Protein AF-A0A4R4NCH4-F1 (afdb_monomer_lite)

Radius of gyration: 15.09 Å; chains: 1; bounding box: 32×32×52 Å

Structure (mmCIF, N/CA/C/O backbone):
data_AF-A0A4R4NCH4-F1
#
_entry.id   AF-A0A4R4NCH4-F1
#
loop_
_atom_site.group_PDB
_atom_site.id
_atom_site.type_symbol
_atom_site.label_atom_id
_atom_site.label_alt_id
_atom_site.label_comp_id
_atom_site.label_asym_id
_atom_site.label_entity_id
_atom_site.label_seq_id
_atom_site.pdbx_PDB_ins_code
_atom_site.Cartn_x
_atom_site.Cartn_y
_atom_site.Cartn_z
_atom_site.occupancy
_atom_site.B_iso_or_equiv
_atom_site.auth_seq_id
_atom_site.auth_comp_id
_atom_site.auth_asym_id
_atom_site.auth_atom_id
_atom_site.pdbx_PDB_model_num
ATOM 1 N N . MET A 1 1 ? 4.649 20.218 31.107 1.00 39.75 1 MET A N 1
ATOM 2 C CA . MET A 1 1 ? 5.186 18.948 30.577 1.00 39.75 1 MET A CA 1
ATOM 3 C C . MET A 1 1 ? 4.666 18.779 29.162 1.00 39.75 1 MET A C 1
ATOM 5 O O . MET A 1 1 ? 3.489 18.500 28.989 1.00 39.75 1 MET A O 1
ATOM 9 N N . THR A 1 2 ? 5.494 19.034 28.154 1.00 45.25 2 THR A N 1
ATOM 10 C CA . THR A 1 2 ? 5.164 18.732 26.757 1.00 45.25 2 THR A CA 1
ATOM 11 C C . THR A 1 2 ? 5.326 17.230 26.580 1.00 45.25 2 THR A C 1
ATOM 13 O O . THR A 1 2 ? 6.443 16.721 26.567 1.00 45.25 2 THR A O 1
ATOM 16 N N . VAL A 1 3 ? 4.213 16.500 26.531 1.00 52.81 3 VAL A N 1
ATOM 17 C CA . VAL A 1 3 ? 4.229 15.100 26.098 1.00 52.81 3 VAL A CA 1
ATOM 18 C C . VAL A 1 3 ? 4.780 15.111 24.674 1.00 52.81 3 VAL A C 1
ATOM 20 O O . VAL A 1 3 ? 4.214 15.771 23.804 1.00 52.81 3 VAL A O 1
ATOM 23 N N . GLY A 1 4 ? 5.934 14.476 24.454 1.00 53.91 4 GLY A N 1
ATOM 24 C CA . GLY A 1 4 ? 6.494 14.344 23.111 1.00 53.91 4 GLY A CA 1
ATOM 25 C C . GLY A 1 4 ? 5.463 13.683 22.201 1.00 53.91 4 GLY A C 1
ATOM 26 O O . GLY A 1 4 ? 4.782 12.750 22.627 1.00 53.91 4 GLY A O 1
ATOM 27 N N . LEU A 1 5 ? 5.318 14.186 20.973 1.00 58.38 5 LEU A N 1
ATOM 28 C CA . LEU A 1 5 ? 4.383 13.602 20.015 1.00 58.38 5 LEU A CA 1
ATOM 29 C C . LEU A 1 5 ? 4.692 12.100 19.856 1.00 58.38 5 LEU A C 1
ATOM 31 O O . LEU A 1 5 ? 5.871 11.732 19.763 1.00 58.38 5 LEU A O 1
ATOM 35 N N . PRO A 1 6 ? 3.673 11.223 19.866 1.00 57.50 6 PRO A N 1
ATOM 36 C CA . PRO A 1 6 ? 3.882 9.792 19.699 1.00 57.50 6 PRO A CA 1
ATOM 37 C C . PRO A 1 6 ? 4.641 9.520 18.393 1.00 57.50 6 PRO A C 1
ATOM 39 O O . PRO A 1 6 ? 4.287 10.032 17.336 1.00 57.50 6 PRO A O 1
ATOM 42 N N . ARG A 1 7 ? 5.709 8.715 18.477 1.00 74.31 7 ARG A N 1
ATOM 43 C CA . ARG A 1 7 ? 6.594 8.396 17.336 1.00 74.31 7 ARG A CA 1
ATOM 44 C C . ARG A 1 7 ? 6.021 7.320 16.401 1.00 74.31 7 ARG A C 1
ATOM 46 O O . ARG A 1 7 ? 6.632 7.035 15.378 1.00 74.31 7 ARG A O 1
ATOM 53 N N . ARG A 1 8 ? 4.891 6.709 16.778 1.00 85.38 8 ARG A N 1
ATOM 54 C CA . ARG A 1 8 ? 4.234 5.585 16.099 1.00 85.38 8 ARG A CA 1
ATOM 55 C C . ARG A 1 8 ? 2.716 5.770 16.139 1.00 85.38 8 ARG A C 1
ATOM 57 O O . ARG A 1 8 ? 2.188 6.298 17.119 1.00 85.38 8 ARG A O 1
ATOM 64 N N . LEU A 1 9 ? 2.026 5.292 15.109 1.00 89.00 9 LEU A N 1
ATOM 65 C CA . LEU A 1 9 ? 0.571 5.167 15.092 1.00 89.00 9 LEU A CA 1
ATOM 66 C C . LEU A 1 9 ? 0.089 4.270 16.242 1.00 89.00 9 LEU A C 1
ATOM 68 O O . LEU A 1 9 ? 0.648 3.199 16.484 1.00 89.00 9 LEU A O 1
ATOM 72 N N . ALA A 1 10 ? -0.959 4.712 16.941 1.00 88.75 10 ALA A N 1
ATOM 73 C CA . ALA A 1 10 ? -1.524 3.990 18.082 1.00 88.75 10 ALA A CA 1
ATOM 74 C C . ALA A 1 10 ? -2.256 2.705 17.664 1.00 88.75 10 ALA A C 1
ATOM 76 O O . ALA A 1 10 ? -2.228 1.715 18.392 1.00 88.75 10 ALA A O 1
ATOM 77 N N . LEU A 1 11 ? -2.887 2.717 16.487 1.00 93.69 11 LEU A N 1
ATOM 78 C CA . LEU A 1 11 ? -3.585 1.575 15.916 1.00 93.69 11 LEU A CA 1
ATOM 79 C C . LEU A 1 11 ? -3.004 1.251 14.541 1.00 93.69 11 LEU A C 1
ATOM 81 O O . LEU A 1 11 ? -3.112 2.037 13.597 1.00 93.69 11 LEU A O 1
ATOM 85 N N . VAL A 1 12 ? -2.403 0.066 14.444 1.00 95.69 12 VAL A N 1
ATOM 86 C CA . VAL A 1 12 ? -1.798 -0.455 13.219 1.00 95.69 12 VAL A CA 1
ATOM 87 C C . VAL A 1 12 ? -2.483 -1.766 12.856 1.00 95.69 12 VAL A C 1
ATOM 89 O O . VAL A 1 12 ? -2.411 -2.735 13.607 1.00 95.69 12 VAL A O 1
ATOM 92 N N . ALA A 1 13 ? -3.170 -1.790 11.718 1.00 94.81 13 ALA A N 1
ATOM 93 C CA . ALA A 1 13 ? -3.690 -3.009 11.123 1.00 94.81 13 ALA A CA 1
ATOM 94 C C . ALA A 1 13 ? -2.523 -3.918 10.727 1.00 94.81 13 ALA A C 1
ATOM 96 O O . ALA A 1 13 ? -1.565 -3.469 10.098 1.00 94.81 13 ALA A O 1
ATOM 97 N N . GLU A 1 14 ? -2.606 -5.198 11.067 1.00 95.31 14 GLU A N 1
ATOM 98 C CA . GLU A 1 14 ? -1.587 -6.158 10.656 1.00 95.31 14 GLU A CA 1
ATOM 99 C C . GLU A 1 14 ? -1.640 -6.375 9.130 1.00 95.31 14 GLU A C 1
ATOM 101 O O . GLU A 1 14 ? -2.737 -6.607 8.597 1.00 95.31 14 GLU A O 1
ATOM 106 N N . PRO A 1 15 ? -0.501 -6.263 8.415 1.00 96.56 15 PRO A N 1
ATOM 107 C CA . PRO A 1 15 ? -0.431 -6.606 6.999 1.00 96.56 15 PRO A CA 1
ATOM 108 C C . PRO A 1 15 ? -0.761 -8.077 6.759 1.00 96.56 15 PRO A C 1
ATOM 110 O O . PRO A 1 15 ? -0.354 -8.945 7.534 1.00 96.56 15 PRO A O 1
ATOM 113 N N . ARG A 1 16 ? -1.459 -8.377 5.663 1.00 95.31 16 ARG A N 1
ATOM 114 C CA . ARG A 1 16 ? -1.707 -9.762 5.245 1.00 95.31 16 ARG A CA 1
ATOM 115 C C . ARG A 1 16 ? -0.659 -10.246 4.249 1.00 95.31 16 ARG A C 1
ATOM 117 O O . ARG A 1 16 ? -0.082 -9.473 3.490 1.00 95.31 16 ARG A O 1
ATOM 124 N N . ALA A 1 17 ? -0.424 -11.557 4.240 1.00 93.00 17 ALA A N 1
ATOM 125 C CA . ALA A 1 17 ? 0.457 -12.178 3.259 1.00 93.00 17 ALA A CA 1
ATOM 126 C C . ALA A 1 17 ? -0.068 -11.927 1.835 1.00 93.00 17 ALA A C 1
ATOM 128 O O . ALA A 1 17 ? -1.234 -12.200 1.553 1.00 93.00 17 ALA A O 1
ATOM 129 N N . GLY A 1 18 ? 0.796 -11.405 0.961 1.00 93.62 18 GLY A N 1
ATOM 130 C CA . GLY A 1 18 ? 0.445 -11.060 -0.418 1.00 93.62 18 GLY A CA 1
ATOM 131 C C . GLY A 1 18 ? -0.471 -9.841 -0.563 1.00 93.62 18 GLY A C 1
ATOM 132 O O . GLY A 1 18 ? -1.021 -9.643 -1.637 1.00 93.62 18 GLY A O 1
ATOM 133 N N . GLU A 1 19 ? -0.680 -9.045 0.489 1.00 95.12 19 GLU A N 1
ATOM 134 C CA . GLU A 1 19 ? -1.460 -7.806 0.408 1.00 95.12 19 GLU A CA 1
ATOM 135 C C . GLU A 1 19 ? -0.668 -6.700 -0.302 1.00 95.12 19 GLU A C 1
ATOM 137 O O . GLU A 1 19 ? 0.527 -6.523 -0.068 1.00 95.12 19 GLU A O 1
ATOM 142 N N . SER A 1 20 ? -1.346 -5.926 -1.147 1.00 93.12 20 SER A N 1
ATOM 143 C CA . SER A 1 20 ? -0.766 -4.728 -1.757 1.00 93.12 20 SER A CA 1
ATOM 144 C C . SER A 1 20 ? -0.610 -3.599 -0.738 1.00 93.12 20 SER A C 1
ATOM 146 O O . SER A 1 20 ? -1.438 -3.411 0.157 1.00 93.12 20 SER A O 1
ATOM 148 N N . PHE A 1 21 ? 0.421 -2.768 -0.897 1.00 93.38 21 PHE A N 1
ATOM 149 C CA . PHE A 1 21 ? 0.680 -1.684 0.049 1.00 93.38 21 PHE A CA 1
ATOM 150 C C . PHE A 1 21 ? -0.483 -0.682 0.102 1.00 93.38 21 PHE A C 1
ATOM 152 O O . PHE A 1 21 ? -0.879 -0.266 1.186 1.00 93.38 21 PHE A O 1
ATOM 159 N N . ALA A 1 22 ? -1.094 -0.353 -1.042 1.00 89.81 22 ALA A N 1
ATOM 160 C CA . ALA A 1 22 ? -2.272 0.516 -1.095 1.00 89.81 22 ALA A CA 1
ATOM 161 C C . ALA A 1 22 ? -3.465 -0.049 -0.308 1.00 89.81 22 ALA A C 1
ATOM 163 O O . ALA A 1 22 ? -4.050 0.673 0.497 1.00 89.81 22 ALA A O 1
ATOM 164 N N . SER A 1 23 ? -3.757 -1.349 -0.446 1.00 91.94 23 SER A N 1
ATOM 165 C CA . SER A 1 23 ? -4.784 -2.023 0.362 1.00 91.94 23 SER A CA 1
ATOM 166 C C . SER A 1 23 ? -4.530 -1.884 1.855 1.00 91.94 23 SER A C 1
ATOM 168 O O . SER A 1 23 ? -5.440 -1.584 2.630 1.00 91.94 23 SER A O 1
ATOM 170 N N . TRP A 1 24 ? -3.282 -2.092 2.269 1.00 94.75 24 TRP A N 1
ATOM 171 C CA . TRP A 1 24 ? -2.927 -2.003 3.674 1.00 94.75 24 TRP A CA 1
ATOM 172 C C . TRP A 1 24 ? -3.136 -0.583 4.225 1.00 94.75 24 TRP A C 1
ATOM 174 O O . TRP A 1 24 ? -3.700 -0.425 5.310 1.00 94.75 24 TRP A O 1
ATOM 184 N N . VAL A 1 25 ? -2.775 0.456 3.461 1.00 92.50 25 VAL A N 1
ATOM 185 C CA . VAL A 1 25 ? -3.020 1.863 3.830 1.00 92.50 25 VAL A CA 1
ATOM 186 C C . VAL A 1 25 ? -4.526 2.180 3.884 1.00 92.50 25 VAL A C 1
ATOM 188 O O . VAL A 1 25 ? -4.975 2.841 4.824 1.00 92.50 25 VAL A O 1
ATOM 191 N N . ASP A 1 26 ? -5.330 1.662 2.953 1.00 90.75 26 ASP A N 1
ATOM 192 C CA . ASP A 1 26 ? -6.792 1.813 2.982 1.00 90.75 26 ASP A CA 1
ATOM 193 C C . ASP A 1 26 ? -7.405 1.153 4.228 1.00 90.75 26 ASP A C 1
ATOM 195 O O . ASP A 1 26 ? -8.204 1.764 4.948 1.00 90.75 26 ASP A O 1
ATOM 199 N N . ARG A 1 27 ? -6.985 -0.075 4.559 1.00 93.88 27 ARG A N 1
ATOM 200 C CA . ARG A 1 27 ? -7.434 -0.777 5.774 1.00 93.88 27 ARG A CA 1
ATOM 201 C C . ARG A 1 27 ? -7.000 -0.063 7.048 1.00 93.88 27 ARG A C 1
ATOM 203 O O . ARG A 1 27 ? -7.765 -0.031 8.013 1.00 93.88 27 ARG A O 1
ATOM 210 N N . MET A 1 28 ? -5.808 0.530 7.061 1.00 94.69 28 MET A N 1
ATOM 211 C CA . MET A 1 28 ? -5.345 1.386 8.154 1.00 94.69 28 MET A CA 1
ATOM 212 C C . MET A 1 28 ? -6.279 2.582 8.358 1.00 94.69 28 MET A C 1
ATOM 214 O O . MET A 1 28 ? -6.650 2.864 9.499 1.00 94.69 28 MET A O 1
ATOM 218 N N . ALA A 1 29 ? -6.698 3.247 7.278 1.00 92.75 29 ALA A N 1
ATOM 219 C CA . ALA A 1 29 ? -7.600 4.398 7.335 1.00 92.75 29 ALA A CA 1
ATOM 220 C C . ALA A 1 29 ? -8.981 4.006 7.877 1.00 92.75 29 ALA A C 1
ATOM 222 O O . ALA A 1 29 ? -9.480 4.626 8.818 1.00 92.75 29 ALA A O 1
ATOM 223 N N . VAL A 1 30 ? -9.543 2.900 7.376 1.00 93.62 30 VAL A N 1
ATOM 224 C CA . VAL A 1 30 ? -10.809 2.337 7.875 1.00 93.62 30 VAL A CA 1
ATOM 225 C C . VAL A 1 30 ? -10.712 1.982 9.361 1.00 93.62 30 VAL A C 1
ATOM 227 O O . VAL A 1 30 ? -11.599 2.338 10.134 1.00 93.62 30 VAL A O 1
ATOM 230 N N . ARG A 1 31 ? -9.633 1.314 9.791 1.00 94.44 31 ARG A N 1
ATOM 231 C CA . ARG A 1 31 ? -9.441 0.923 11.199 1.00 94.44 31 ARG A CA 1
ATOM 232 C C . ARG A 1 31 ? -9.268 2.117 12.133 1.00 94.44 31 ARG A C 1
ATOM 234 O O . ARG A 1 31 ? -9.765 2.065 13.251 1.00 94.44 31 ARG A O 1
ATOM 241 N N . ASN A 1 32 ? -8.599 3.175 11.681 1.00 94.19 32 ASN A N 1
ATOM 242 C CA . ASN A 1 32 ? -8.418 4.409 12.449 1.00 94.19 32 ASN A CA 1
ATOM 243 C C . ASN A 1 32 ? -9.616 5.374 12.342 1.00 94.19 32 ASN A C 1
ATOM 245 O O . ASN A 1 32 ? -9.613 6.410 13.002 1.00 94.19 32 ASN A O 1
ATOM 249 N N . GLY A 1 33 ? -10.636 5.057 11.532 1.00 94.94 33 GLY A N 1
ATOM 250 C CA . GLY A 1 33 ? -11.819 5.902 11.356 1.00 94.94 33 GLY A CA 1
ATOM 251 C C . GLY A 1 33 ? -11.501 7.273 10.758 1.00 94.94 33 GLY A C 1
ATOM 252 O O . GLY A 1 33 ? -12.174 8.251 11.080 1.00 94.94 33 GLY A O 1
ATOM 253 N N . CYS A 1 34 ? -10.464 7.365 9.923 1.00 92.62 34 CYS A N 1
ATOM 254 C CA . CYS A 1 34 ? -9.990 8.626 9.370 1.00 92.62 34 CYS A CA 1
ATOM 255 C C . CYS A 1 34 ? -9.878 8.580 7.836 1.00 92.62 34 CYS A C 1
ATOM 257 O O . CYS A 1 34 ? -9.754 7.512 7.238 1.00 92.62 34 CYS A O 1
ATOM 259 N N . PRO A 1 35 ? -9.926 9.744 7.169 1.00 89.50 35 PRO A N 1
ATOM 260 C CA . PRO A 1 35 ? -9.570 9.858 5.763 1.00 89.50 35 PRO A CA 1
ATOM 261 C C . PRO A 1 35 ? -8.185 9.287 5.422 1.00 89.50 35 PRO A C 1
ATOM 263 O O . PRO A 1 35 ? -7.218 9.486 6.157 1.00 89.50 35 PRO A O 1
ATOM 266 N N . LEU A 1 36 ? -8.069 8.682 4.235 1.00 87.06 36 LEU A N 1
ATOM 267 C CA . LEU A 1 36 ? -6.839 8.066 3.718 1.00 87.06 36 LEU A CA 1
ATOM 268 C C . LEU A 1 36 ? -5.608 8.986 3.775 1.00 87.06 36 LEU A C 1
ATOM 270 O O . LEU A 1 36 ? -4.514 8.547 4.129 1.00 87.06 36 LEU A O 1
ATOM 274 N N . TRP A 1 37 ? -5.782 10.273 3.461 1.00 84.25 37 TRP A N 1
ATOM 275 C CA . TRP A 1 37 ? -4.683 11.240 3.436 1.00 84.25 37 TRP A CA 1
ATOM 276 C C . TRP A 1 37 ? -4.011 11.426 4.805 1.00 84.25 37 TRP A C 1
ATOM 278 O O . TRP A 1 37 ? -2.820 11.714 4.839 1.00 84.25 37 TRP A O 1
ATOM 288 N N . MET A 1 38 ? -4.724 11.214 5.919 1.00 88.12 38 MET A N 1
ATOM 289 C CA . MET A 1 38 ? -4.140 11.300 7.264 1.00 88.12 38 MET A CA 1
ATOM 290 C C . MET A 1 38 ? -3.206 10.128 7.554 1.00 88.12 38 MET A C 1
ATOM 292 O O . MET A 1 38 ? -2.132 10.325 8.118 1.00 88.12 38 MET A O 1
ATOM 296 N N . ILE A 1 39 ? -3.588 8.909 7.154 1.00 90.81 39 ILE A N 1
ATOM 297 C CA . ILE A 1 39 ? -2.695 7.750 7.271 1.00 90.81 39 ILE A CA 1
ATOM 298 C C . ILE A 1 39 ? -1.488 7.947 6.373 1.00 90.81 39 ILE A C 1
ATOM 300 O O . ILE A 1 39 ? -0.360 7.768 6.815 1.00 90.81 39 ILE A O 1
ATOM 304 N N . ALA A 1 40 ? -1.709 8.350 5.127 1.00 87.38 40 ALA A N 1
ATOM 305 C CA . ALA A 1 40 ? -0.618 8.545 4.195 1.00 87.38 40 ALA A CA 1
ATOM 306 C C . ALA A 1 40 ? 0.363 9.637 4.673 1.00 87.38 40 ALA A C 1
ATOM 308 O O . ALA A 1 40 ? 1.570 9.412 4.634 1.00 87.38 40 ALA A O 1
ATOM 309 N N . GLU A 1 41 ? -0.128 10.751 5.231 1.00 85.81 41 GLU A N 1
ATOM 310 C CA . GLU A 1 41 ? 0.715 11.760 5.891 1.00 85.81 41 GLU A CA 1
ATOM 311 C C . GLU A 1 41 ? 1.487 11.173 7.082 1.00 85.81 41 GLU A C 1
ATOM 313 O O . GLU A 1 41 ? 2.695 11.381 7.190 1.00 85.81 41 GLU A O 1
ATOM 318 N N . ALA A 1 42 ? 0.831 10.390 7.944 1.00 87.88 42 ALA A N 1
ATOM 319 C CA . ALA A 1 42 ? 1.481 9.754 9.091 1.00 87.88 42 ALA A CA 1
ATOM 320 C C . ALA A 1 42 ? 2.563 8.733 8.690 1.00 87.88 42 ALA A C 1
ATOM 322 O O . ALA A 1 42 ? 3.511 8.507 9.440 1.00 87.88 42 ALA A O 1
ATOM 323 N N . LEU A 1 43 ? 2.442 8.136 7.502 1.00 88.31 43 LEU A N 1
ATOM 324 C CA . LEU A 1 43 ? 3.445 7.253 6.904 1.00 88.31 43 LEU A CA 1
ATOM 325 C C . LEU A 1 43 ? 4.547 8.017 6.145 1.00 88.31 43 LEU A C 1
ATOM 327 O O . LEU A 1 43 ? 5.444 7.389 5.581 1.00 88.31 43 LEU A O 1
ATOM 331 N N . GLY A 1 44 ? 4.498 9.353 6.112 1.00 83.81 44 GLY A N 1
ATOM 332 C CA . GLY A 1 44 ? 5.454 10.186 5.378 1.00 83.81 44 GLY A CA 1
ATOM 333 C C . GLY A 1 44 ? 5.301 10.093 3.858 1.00 83.81 44 GLY A C 1
ATOM 334 O O . GLY A 1 44 ? 6.267 10.299 3.121 1.00 83.81 44 GLY A O 1
ATOM 335 N N . LEU A 1 45 ? 4.108 9.740 3.375 1.00 81.62 45 LEU A N 1
ATOM 336 C CA . LEU A 1 45 ? 3.790 9.676 1.953 1.00 81.62 45 LEU A CA 1
ATOM 337 C C . LEU A 1 45 ? 3.363 11.069 1.487 1.00 81.62 45 LEU A C 1
ATOM 339 O O . LEU A 1 45 ? 2.484 11.698 2.079 1.00 81.62 45 LEU A O 1
ATOM 343 N N . ASP A 1 46 ? 3.986 11.561 0.419 1.00 69.75 46 ASP A N 1
ATOM 344 C CA . ASP A 1 46 ? 3.624 12.852 -0.155 1.00 69.75 46 ASP A CA 1
ATOM 345 C C . ASP A 1 46 ? 2.333 12.720 -0.972 1.00 69.75 46 ASP A C 1
ATOM 347 O O . ASP A 1 46 ? 2.338 12.291 -2.124 1.00 69.75 46 ASP A O 1
ATOM 351 N N . VAL A 1 47 ? 1.213 13.042 -0.328 1.00 63.56 47 VAL A N 1
ATOM 352 C CA . VAL A 1 47 ? -0.129 13.064 -0.937 1.00 63.56 47 VAL A CA 1
ATOM 353 C C . VAL A 1 47 ? -0.559 14.495 -1.273 1.00 63.56 47 VAL A C 1
ATOM 355 O O . VAL A 1 47 ? -1.581 14.703 -1.917 1.00 63.56 47 VAL A O 1
ATOM 358 N N . ARG A 1 48 ? 0.202 15.506 -0.828 1.00 52.16 48 ARG A N 1
ATOM 359 C CA . ARG A 1 48 ? -0.183 16.924 -0.920 1.00 52.16 48 ARG A CA 1
ATOM 360 C C . ARG A 1 48 ? 0.147 17.544 -2.274 1.00 52.16 48 ARG A C 1
ATOM 362 O O . ARG A 1 48 ? -0.491 18.522 -2.653 1.00 52.16 48 ARG A O 1
ATOM 369 N N . THR A 1 49 ? 1.103 16.983 -3.009 1.00 47.31 49 THR A N 1
ATOM 370 C CA . THR A 1 49 ? 1.486 17.457 -4.350 1.00 47.31 49 THR A CA 1
ATOM 371 C C . THR A 1 49 ? 0.526 17.017 -5.460 1.00 47.31 49 THR A C 1
ATOM 373 O O . THR A 1 49 ? 0.533 17.606 -6.539 1.00 47.31 49 THR A O 1
ATOM 376 N N . SER A 1 50 ? -0.367 16.056 -5.198 1.00 48.12 50 SER A N 1
ATOM 377 C CA . SER A 1 50 ? -1.481 15.719 -6.085 1.00 48.12 50 SER A CA 1
ATOM 378 C C . SER A 1 50 ? -2.804 16.082 -5.416 1.00 48.12 50 SER A C 1
ATOM 380 O O . SER A 1 50 ? -3.178 15.478 -4.417 1.00 48.12 50 SER A O 1
ATOM 382 N N . SER A 1 51 ? -3.572 16.999 -6.002 1.00 45.66 51 SER A N 1
ATOM 383 C CA . SER A 1 51 ? -4.960 17.284 -5.592 1.00 45.66 51 SER A CA 1
ATOM 384 C C . SER A 1 51 ? -5.894 16.064 -5.675 1.00 45.66 51 SER A C 1
ATOM 386 O O . SER A 1 51 ? -7.049 16.139 -5.259 1.00 45.66 51 SER A O 1
ATOM 388 N N . ASP A 1 52 ? -5.398 14.936 -6.186 1.00 52.22 52 ASP A N 1
ATOM 389 C CA . ASP A 1 52 ? -6.088 13.663 -6.231 1.00 52.22 52 ASP A CA 1
ATOM 390 C C . ASP A 1 52 ? -5.293 12.589 -5.479 1.00 52.22 52 ASP A C 1
ATOM 392 O O . ASP A 1 52 ? -4.304 12.057 -5.988 1.00 52.22 52 ASP A O 1
ATOM 396 N N . VAL A 1 53 ? -5.785 12.222 -4.291 1.00 49.34 53 VAL A N 1
ATOM 397 C CA . VAL A 1 53 ? -5.338 11.065 -3.496 1.00 49.34 53 VAL A CA 1
ATOM 398 C C . VAL A 1 53 ? -5.412 9.765 -4.320 1.00 49.34 53 VAL A C 1
ATOM 400 O O . VAL A 1 53 ? -4.832 8.764 -3.951 1.00 49.34 53 VAL A O 1
ATOM 403 N N . ARG A 1 54 ? -6.050 9.727 -5.493 1.00 51.91 54 ARG A N 1
ATOM 404 C CA . ARG A 1 54 ? -5.965 8.575 -6.410 1.00 51.91 54 ARG A CA 1
ATOM 405 C C . ARG A 1 54 ? -4.607 8.445 -7.117 1.00 51.91 54 ARG A C 1
ATOM 407 O O . ARG A 1 54 ? -4.384 7.446 -7.797 1.00 51.91 54 ARG A O 1
ATOM 414 N N . SER A 1 55 ? -3.689 9.402 -6.939 1.00 55.09 55 SER A N 1
ATOM 415 C CA . SER A 1 55 ? -2.366 9.435 -7.591 1.00 55.09 55 SER A CA 1
ATOM 416 C C . SER A 1 55 ? -1.248 8.702 -6.847 1.00 55.09 55 SER A C 1
ATOM 418 O O . SER A 1 55 ? -0.063 8.928 -7.094 1.00 55.09 55 SER A O 1
ATOM 420 N N . LEU A 1 56 ? -1.623 7.825 -5.922 1.00 58.59 56 LEU A N 1
ATOM 421 C CA . LEU A 1 56 ? -0.746 7.206 -4.941 1.00 58.59 56 LEU A CA 1
ATOM 422 C C . LEU A 1 56 ? 0.044 6.021 -5.501 1.00 58.59 56 LEU A C 1
ATOM 424 O O . LEU A 1 56 ? -0.025 4.905 -4.992 1.00 58.59 56 LEU A O 1
ATOM 428 N N . ALA A 1 57 ? 0.918 6.291 -6.464 1.00 71.12 57 ALA A N 1
ATOM 429 C CA . ALA A 1 57 ? 1.941 5.350 -6.917 1.00 71.12 57 ALA A CA 1
ATOM 430 C C . ALA A 1 57 ? 2.967 4.973 -5.816 1.00 71.12 57 ALA A C 1
ATOM 432 O O . ALA A 1 57 ? 4.037 4.438 -6.101 1.00 71.12 57 ALA A O 1
ATOM 433 N N . TYR A 1 58 ? 2.676 5.247 -4.537 1.00 80.50 58 TYR A N 1
ATOM 434 C CA . TYR A 1 58 ? 3.536 4.907 -3.412 1.00 80.50 58 TYR A CA 1
ATOM 435 C C . TYR A 1 58 ? 3.709 3.398 -3.222 1.00 80.50 58 TYR A C 1
ATOM 437 O O . TYR A 1 58 ? 4.641 3.020 -2.532 1.00 80.50 58 TYR A O 1
ATOM 445 N N . GLY A 1 59 ? 2.837 2.565 -3.808 1.00 86.94 59 GLY A N 1
ATOM 446 C CA . GLY A 1 59 ? 2.889 1.103 -3.709 1.00 86.94 59 GLY A CA 1
ATOM 447 C C . GLY A 1 59 ? 3.652 0.446 -4.859 1.00 86.94 59 GLY A C 1
ATOM 448 O O . GLY A 1 59 ? 3.606 -0.771 -5.000 1.00 86.94 59 GLY A O 1
ATOM 449 N N . VAL A 1 60 ? 4.311 1.240 -5.711 1.00 88.50 60 VAL A N 1
ATOM 450 C CA . VAL A 1 60 ? 5.024 0.734 -6.889 1.00 88.50 60 VAL A CA 1
ATOM 451 C C . VAL A 1 60 ? 6.462 0.358 -6.532 1.00 88.50 60 VAL A C 1
ATOM 453 O O . VAL A 1 60 ? 6.813 -0.811 -6.631 1.00 88.50 60 VAL A O 1
ATOM 456 N N . VAL A 1 61 ? 7.266 1.324 -6.069 1.00 89.38 61 VAL A N 1
ATOM 457 C CA . VAL A 1 61 ? 8.691 1.134 -5.727 1.00 89.38 61 VAL A CA 1
ATOM 458 C C . VAL A 1 61 ? 8.940 1.431 -4.251 1.00 89.38 61 VAL A C 1
ATOM 460 O O . VAL A 1 61 ? 8.500 2.463 -3.729 1.00 89.38 61 VAL A O 1
ATOM 463 N N . ALA A 1 62 ? 9.680 0.542 -3.593 1.00 89.75 62 ALA A N 1
ATOM 464 C CA . ALA A 1 62 ? 9.969 0.585 -2.169 1.00 89.75 62 ALA A CA 1
ATOM 465 C C . ALA A 1 62 ? 11.384 1.127 -1.907 1.00 89.75 62 ALA A C 1
ATOM 467 O O . ALA A 1 62 ? 12.357 0.375 -1.831 1.00 89.75 62 ALA A O 1
ATOM 468 N N . THR A 1 63 ? 11.527 2.443 -1.703 1.00 88.38 63 THR A N 1
ATOM 469 C CA . THR A 1 63 ? 12.846 2.980 -1.327 1.00 88.38 63 THR A CA 1
ATOM 470 C C . THR A 1 63 ? 13.228 2.545 0.096 1.00 88.38 63 THR A C 1
ATOM 472 O O . THR A 1 63 ? 12.372 2.550 0.991 1.00 88.38 63 THR A O 1
ATOM 475 N N . PRO A 1 64 ? 14.506 2.206 0.366 1.00 90.81 64 PRO A N 1
ATOM 476 C CA . PRO A 1 64 ? 14.944 1.797 1.701 1.00 90.81 64 PRO A CA 1
ATOM 477 C C . PRO A 1 64 ? 14.610 2.824 2.790 1.00 90.81 64 PRO A C 1
ATOM 479 O O . PRO A 1 64 ? 14.238 2.459 3.905 1.00 90.81 64 PRO A O 1
ATOM 482 N N . GLU A 1 65 ? 14.713 4.113 2.470 1.00 88.44 65 GLU A N 1
ATOM 483 C CA . GLU A 1 65 ? 14.396 5.225 3.368 1.00 88.44 65 GLU A CA 1
ATOM 484 C C . GLU A 1 65 ? 12.914 5.220 3.742 1.00 88.44 65 GLU A C 1
ATOM 486 O O . GLU A 1 65 ? 12.575 5.367 4.917 1.00 88.44 65 GLU A O 1
ATOM 491 N N . ARG A 1 66 ? 12.035 4.996 2.758 1.00 87.94 66 ARG A N 1
ATOM 492 C CA . ARG A 1 66 ? 10.587 4.948 2.966 1.00 87.94 66 ARG A CA 1
ATOM 493 C C . ARG A 1 66 ? 10.182 3.727 3.782 1.00 87.94 66 ARG A C 1
ATOM 495 O O . ARG A 1 66 ? 9.415 3.878 4.728 1.00 87.94 66 ARG A O 1
ATOM 502 N N . CYS A 1 67 ? 10.730 2.547 3.490 1.00 93.19 67 CYS A N 1
ATOM 503 C CA . CYS A 1 67 ? 10.458 1.349 4.286 1.00 93.19 67 CYS A CA 1
ATOM 504 C C . CYS A 1 67 ? 10.852 1.538 5.757 1.00 93.19 67 CYS A C 1
ATOM 506 O O . CYS A 1 67 ? 10.066 1.201 6.638 1.00 93.19 67 CYS A O 1
ATOM 508 N N . ARG A 1 68 ? 12.020 2.140 6.031 1.00 92.31 68 ARG A N 1
ATOM 509 C CA . ARG A 1 68 ? 12.459 2.445 7.405 1.00 92.31 68 ARG A CA 1
ATOM 510 C C . ARG A 1 68 ? 11.559 3.470 8.097 1.00 92.31 68 ARG A C 1
ATOM 512 O O . ARG A 1 68 ? 11.276 3.329 9.283 1.00 92.31 68 ARG A O 1
ATOM 519 N N . ALA A 1 69 ? 11.102 4.495 7.376 1.00 89.56 69 ALA A N 1
ATOM 520 C CA . ALA A 1 69 ? 10.172 5.484 7.921 1.00 89.56 69 ALA A CA 1
ATOM 521 C C . ALA A 1 69 ? 8.822 4.848 8.292 1.00 89.56 69 ALA A C 1
ATOM 523 O O . ALA A 1 69 ? 8.308 5.082 9.385 1.00 89.56 69 ALA A O 1
ATOM 524 N N . ILE A 1 70 ? 8.290 3.985 7.421 1.00 93.25 70 ILE A N 1
ATOM 525 C CA . ILE A 1 70 ? 7.056 3.235 7.678 1.00 93.25 70 ILE A CA 1
ATOM 526 C C . ILE A 1 70 ? 7.246 2.285 8.861 1.00 93.25 70 ILE A C 1
ATOM 528 O O . ILE A 1 70 ? 6.383 2.230 9.735 1.00 93.25 70 ILE A O 1
ATOM 532 N N . GLU A 1 71 ? 8.373 1.579 8.946 1.00 95.19 71 GLU A N 1
ATOM 533 C CA . GLU A 1 71 ? 8.684 0.716 10.087 1.00 95.19 71 GLU A CA 1
ATOM 534 C C . GLU A 1 71 ? 8.736 1.504 11.398 1.00 95.19 71 GLU A C 1
ATOM 536 O O . GLU A 1 71 ? 8.130 1.092 12.383 1.00 95.19 71 GLU A O 1
ATOM 541 N N . ALA A 1 72 ? 9.360 2.682 11.417 1.00 92.44 72 ALA A N 1
ATOM 542 C CA . ALA A 1 72 ? 9.359 3.537 12.601 1.00 92.44 72 ALA A CA 1
ATOM 543 C C . ALA A 1 72 ? 7.938 4.002 12.983 1.00 92.44 72 ALA A C 1
ATOM 545 O O . ALA A 1 72 ? 7.573 3.975 14.160 1.00 92.44 72 ALA A O 1
ATOM 546 N N . ALA A 1 73 ? 7.122 4.381 11.994 1.00 92.50 73 ALA A N 1
ATOM 547 C CA . ALA A 1 73 ? 5.767 4.890 12.199 1.00 92.50 73 ALA A CA 1
ATOM 548 C C . ALA A 1 73 ? 4.742 3.801 12.554 1.00 92.50 73 ALA A C 1
ATOM 550 O O . ALA A 1 73 ? 3.707 4.103 13.150 1.00 92.50 73 ALA A O 1
ATOM 551 N N . THR A 1 74 ? 5.001 2.538 12.208 1.00 94.94 74 THR A N 1
ATOM 552 C CA . THR A 1 74 ? 4.004 1.456 12.301 1.00 94.94 74 THR A CA 1
ATOM 553 C C . THR A 1 74 ? 4.478 0.224 13.049 1.00 94.94 74 THR A C 1
ATOM 555 O O . THR A 1 74 ? 3.644 -0.581 13.449 1.00 94.94 74 THR A O 1
ATOM 558 N N . GLY A 1 75 ? 5.779 0.062 13.284 1.00 95.06 75 GLY A N 1
ATOM 559 C CA . GLY A 1 75 ? 6.403 -1.149 13.824 1.00 95.06 75 GLY A CA 1
ATOM 560 C C . GLY A 1 75 ? 6.318 -2.376 12.910 1.00 95.06 75 GLY A C 1
ATOM 561 O O . GLY A 1 75 ? 6.679 -3.468 13.341 1.00 95.06 75 GLY A O 1
ATOM 562 N N . VAL A 1 76 ? 5.822 -2.229 11.678 1.00 96.81 76 VAL A N 1
ATOM 563 C CA . VAL A 1 76 ? 5.853 -3.288 10.665 1.00 96.81 76 VAL A CA 1
ATOM 564 C C . VAL A 1 76 ? 7.237 -3.307 10.033 1.00 96.81 76 VAL A C 1
ATOM 566 O O . VAL A 1 76 ? 7.696 -2.282 9.538 1.00 96.81 76 VAL A O 1
ATOM 569 N N . ARG A 1 77 ? 7.888 -4.474 10.025 1.00 96.94 77 ARG A N 1
ATOM 570 C CA . ARG A 1 77 ? 9.254 -4.623 9.502 1.00 96.94 77 ARG A CA 1
ATOM 571 C C . ARG A 1 77 ? 9.376 -4.128 8.060 1.00 96.94 77 ARG A C 1
ATOM 573 O O . ARG A 1 77 ? 8.517 -4.442 7.229 1.00 96.94 77 ARG A O 1
ATOM 580 N N . ALA A 1 78 ? 10.474 -3.440 7.746 1.00 95.81 78 ALA A N 1
ATOM 581 C CA . ALA A 1 78 ? 10.758 -2.926 6.407 1.00 95.81 78 ALA A CA 1
ATOM 582 C C . ALA A 1 78 ? 10.674 -4.001 5.307 1.00 95.81 78 ALA A C 1
ATOM 584 O O . ALA A 1 78 ? 10.246 -3.705 4.192 1.00 95.81 78 ALA A O 1
ATOM 585 N N . GLU A 1 79 ? 11.036 -5.253 5.599 1.00 96.00 79 GLU A N 1
ATOM 586 C CA . GLU A 1 79 ? 10.960 -6.365 4.642 1.00 96.00 79 GLU A CA 1
ATOM 587 C C . GLU A 1 79 ? 9.519 -6.711 4.269 1.00 96.00 79 GLU A C 1
ATOM 589 O O . GLU A 1 79 ? 9.246 -6.972 3.099 1.00 96.00 79 GLU A O 1
ATOM 594 N N . ILE A 1 80 ? 8.599 -6.674 5.240 1.00 97.38 80 ILE A N 1
ATOM 595 C CA . ILE A 1 80 ? 7.171 -6.893 4.979 1.00 97.38 80 ILE A CA 1
ATOM 596 C C . ILE A 1 80 ? 6.659 -5.755 4.104 1.00 97.38 80 ILE A C 1
ATOM 598 O O . ILE A 1 80 ? 6.048 -6.012 3.076 1.00 97.38 80 ILE A O 1
ATOM 602 N N . VAL A 1 81 ? 6.977 -4.506 4.466 1.00 96.38 81 VAL A N 1
ATOM 603 C CA . VAL A 1 81 ? 6.570 -3.320 3.698 1.00 96.38 81 VAL A CA 1
ATOM 604 C C . VAL A 1 81 ? 7.027 -3.419 2.244 1.00 96.38 81 VAL A C 1
ATOM 606 O O . VAL A 1 81 ? 6.229 -3.210 1.334 1.00 96.38 81 VAL A O 1
ATOM 609 N N . ARG A 1 82 ? 8.293 -3.782 2.020 1.00 95.50 82 ARG A N 1
ATOM 610 C CA . ARG A 1 82 ? 8.870 -3.976 0.684 1.00 95.50 82 ARG A CA 1
ATOM 611 C C . ARG A 1 82 ? 8.131 -5.055 -0.108 1.00 95.50 82 ARG A C 1
ATOM 613 O O . ARG A 1 82 ? 7.836 -4.847 -1.276 1.00 95.50 82 ARG A O 1
ATOM 620 N N . GLY A 1 83 ? 7.782 -6.166 0.543 1.00 96.69 83 GLY A N 1
ATOM 621 C CA . GLY A 1 83 ? 7.038 -7.271 -0.067 1.00 96.69 83 GLY A CA 1
ATOM 622 C C . GLY A 1 83 ? 5.613 -6.923 -0.508 1.00 96.69 83 GLY A C 1
ATOM 623 O O . GLY A 1 83 ? 5.010 -7.710 -1.225 1.00 96.69 83 GLY A O 1
ATOM 624 N N . MET A 1 84 ? 5.084 -5.766 -0.101 1.00 95.81 84 MET A N 1
ATOM 625 C CA . MET A 1 84 ? 3.769 -5.263 -0.516 1.00 95.81 84 MET A CA 1
ATOM 626 C C . MET A 1 84 ? 3.839 -4.294 -1.713 1.00 95.81 84 MET A C 1
ATOM 628 O O . MET A 1 84 ? 2.822 -3.698 -2.066 1.00 95.81 84 MET A O 1
ATOM 632 N N . HIS A 1 85 ? 5.021 -4.071 -2.302 1.00 93.50 85 HIS A N 1
ATOM 633 C CA . HIS A 1 85 ? 5.205 -3.171 -3.447 1.00 93.50 85 HIS A CA 1
ATOM 634 C C . HIS A 1 85 ? 5.356 -3.945 -4.755 1.00 93.50 85 HIS A C 1
ATOM 636 O O . HIS A 1 85 ? 5.986 -4.999 -4.780 1.00 93.50 85 HIS A O 1
ATOM 642 N N . LEU A 1 86 ? 4.836 -3.392 -5.855 1.00 91.81 86 LEU A N 1
ATOM 643 C CA . LEU A 1 86 ? 4.853 -4.045 -7.175 1.00 91.81 86 LEU A CA 1
ATOM 644 C C . LEU A 1 86 ? 6.264 -4.363 -7.687 1.00 91.81 86 LEU A C 1
ATOM 646 O O . LEU A 1 86 ? 6.422 -5.257 -8.512 1.00 91.81 86 LEU A O 1
ATOM 650 N N . GLU A 1 87 ? 7.284 -3.675 -7.173 1.00 92.81 87 GLU A N 1
ATOM 651 C CA . GLU A 1 87 ? 8.704 -3.939 -7.427 1.00 92.81 87 GLU A CA 1
ATOM 652 C C . GLU A 1 87 ? 9.118 -5.404 -7.225 1.00 92.81 87 GLU A C 1
ATOM 654 O O . GLU A 1 87 ? 10.049 -5.857 -7.882 1.00 92.81 87 GLU A O 1
ATOM 659 N N . VAL A 1 88 ? 8.406 -6.191 -6.408 1.00 94.31 88 VAL A N 1
ATOM 660 C CA . VAL A 1 88 ? 8.668 -7.641 -6.295 1.00 94.31 88 VAL A CA 1
ATOM 661 C C . VAL A 1 88 ? 8.507 -8.399 -7.620 1.00 94.31 88 VAL A C 1
ATOM 663 O O . VAL A 1 88 ? 9.035 -9.501 -7.758 1.00 94.31 88 VAL A O 1
ATOM 666 N N . PHE A 1 89 ? 7.783 -7.824 -8.582 1.00 93.31 89 PHE A N 1
ATOM 667 C CA . PHE A 1 89 ? 7.559 -8.382 -9.912 1.00 93.31 89 PHE A CA 1
ATOM 668 C C . PHE A 1 89 ? 8.424 -7.733 -11.003 1.00 93.31 89 PHE A C 1
ATOM 670 O O . PHE A 1 89 ? 8.284 -8.101 -12.176 1.00 93.31 89 PHE A O 1
ATOM 677 N N . ASP A 1 90 ? 9.311 -6.798 -10.649 1.00 93.38 90 ASP A N 1
ATOM 678 C CA . ASP A 1 90 ? 10.177 -6.128 -11.618 1.00 93.38 90 ASP A CA 1
ATOM 679 C C . ASP A 1 90 ? 11.102 -7.124 -12.336 1.00 93.38 90 ASP A C 1
ATOM 681 O O . ASP A 1 90 ? 11.648 -8.054 -11.739 1.00 93.38 90 ASP A O 1
ATOM 685 N N . GLY A 1 91 ? 11.232 -6.964 -13.652 1.00 90.62 91 GLY A N 1
ATOM 686 C CA . GLY A 1 91 ? 11.985 -7.870 -14.521 1.00 90.62 91 GLY A CA 1
ATOM 687 C C . GLY A 1 91 ? 11.294 -9.208 -14.817 1.00 90.62 91 GLY A C 1
ATOM 688 O O . GLY A 1 91 ? 11.883 -10.045 -15.503 1.00 90.62 91 GLY A O 1
ATOM 689 N N . SER A 1 92 ? 10.060 -9.420 -14.339 1.00 92.75 92 SER A N 1
ATOM 690 C CA . SER A 1 92 ? 9.263 -10.619 -14.639 1.00 92.75 92 SER A CA 1
ATOM 691 C C . SER A 1 92 ? 7.906 -10.285 -15.262 1.00 92.75 92 SER A C 1
ATOM 693 O O . SER A 1 92 ? 7.718 -10.510 -16.455 1.00 92.75 92 SER A O 1
ATOM 695 N N . ALA A 1 93 ? 6.969 -9.748 -14.477 1.00 89.81 93 ALA A N 1
ATOM 696 C CA . ALA A 1 93 ? 5.621 -9.402 -14.929 1.00 89.81 93 ALA A CA 1
ATOM 697 C C . ALA A 1 93 ? 5.462 -7.911 -15.259 1.00 89.81 93 ALA A C 1
ATOM 699 O O . ALA A 1 93 ? 4.558 -7.552 -16.010 1.00 89.81 93 ALA A O 1
ATOM 700 N N . VAL A 1 94 ? 6.333 -7.059 -14.709 1.00 90.62 94 VAL A N 1
ATOM 701 C CA . VAL A 1 94 ? 6.397 -5.623 -15.003 1.00 90.62 94 VAL A CA 1
ATOM 702 C C . VAL A 1 94 ? 7.845 -5.197 -15.219 1.00 90.62 94 VAL A C 1
ATOM 704 O O . VAL A 1 94 ? 8.762 -5.797 -14.658 1.00 90.62 94 VAL A O 1
ATOM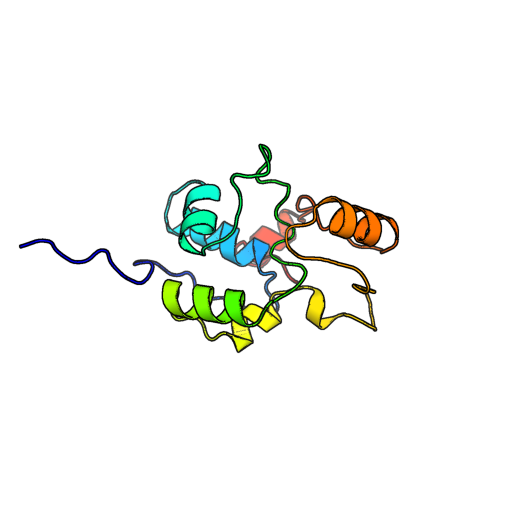 707 N N . ASN A 1 95 ? 8.053 -4.154 -16.015 1.00 92.19 95 ASN A N 1
ATOM 708 C CA . ASN A 1 95 ? 9.333 -3.461 -16.113 1.00 92.19 95 ASN A CA 1
ATOM 709 C C . ASN A 1 95 ? 9.220 -2.052 -15.519 1.00 92.19 95 ASN A C 1
ATOM 711 O O . ASN A 1 95 ? 8.637 -1.147 -16.114 1.00 92.19 95 ASN A O 1
ATOM 715 N N . LEU A 1 96 ? 9.820 -1.855 -14.348 1.00 90.50 96 LEU A N 1
ATOM 716 C CA . LEU A 1 96 ? 9.820 -0.581 -13.629 1.00 90.50 96 LEU A CA 1
ATOM 717 C C . LEU A 1 96 ? 11.047 0.283 -13.955 1.00 90.50 96 LEU A C 1
ATOM 719 O O . LEU A 1 96 ? 11.271 1.324 -13.327 1.00 90.50 96 LEU A O 1
ATOM 723 N N . SER A 1 97 ? 11.829 -0.099 -14.971 1.00 88.69 97 SER A N 1
ATOM 724 C CA . SER A 1 97 ? 12.972 0.681 -15.440 1.00 88.69 97 SER A CA 1
ATOM 725 C C . SER A 1 97 ? 12.549 2.099 -15.822 1.00 88.69 97 SER A C 1
ATOM 727 O O . SER A 1 97 ? 11.834 2.327 -16.798 1.00 88.69 97 SER A O 1
ATOM 729 N N . GLY A 1 98 ? 13.063 3.079 -15.081 1.00 84.88 98 GLY A N 1
ATOM 730 C CA . GLY A 1 98 ? 12.796 4.494 -15.326 1.00 84.88 98 GLY A CA 1
ATOM 731 C C . GLY A 1 98 ? 11.712 5.106 -14.441 1.00 84.88 98 GLY A C 1
ATOM 732 O O . GLY A 1 98 ? 11.514 6.318 -14.543 1.00 84.88 98 GLY A O 1
ATOM 733 N N . VAL A 1 99 ? 11.081 4.336 -13.546 1.00 86.69 99 VAL A N 1
ATOM 734 C CA . VAL A 1 99 ? 10.257 4.894 -12.465 1.00 86.69 99 VAL A CA 1
ATOM 735 C C . VAL A 1 99 ? 11.144 5.710 -11.527 1.00 86.69 99 VAL A C 1
ATOM 737 O O . VAL A 1 99 ? 12.117 5.210 -10.963 1.00 86.69 99 VAL A O 1
ATOM 740 N N . ARG A 1 100 ? 10.803 6.986 -11.345 1.00 83.12 100 ARG A N 1
ATOM 741 C CA . ARG A 1 100 ? 11.449 7.886 -10.389 1.00 83.12 100 ARG A CA 1
ATOM 742 C C . ARG A 1 100 ? 10.420 8.340 -9.366 1.00 83.12 100 ARG A C 1
ATOM 744 O O . ARG A 1 100 ? 9.450 9.023 -9.689 1.00 83.12 100 ARG A O 1
ATOM 751 N N . MET A 1 101 ? 10.632 7.962 -8.109 1.00 76.31 101 MET A N 1
ATOM 752 C CA . MET A 1 101 ? 9.723 8.342 -7.029 1.00 76.31 101 MET A CA 1
ATOM 753 C C . MET A 1 101 ? 9.698 9.864 -6.857 1.00 76.31 101 MET A C 1
ATOM 755 O O . MET A 1 101 ? 10.745 10.496 -6.757 1.00 76.31 101 MET A O 1
ATOM 759 N N . GLY A 1 102 ? 8.494 10.440 -6.828 1.00 73.88 102 GLY A N 1
ATOM 760 C CA . GLY A 1 102 ? 8.282 11.893 -6.801 1.00 73.88 102 GLY A CA 1
ATOM 761 C C . GLY A 1 102 ? 8.181 12.551 -8.184 1.00 73.88 102 GLY A C 1
ATOM 762 O O . GLY A 1 102 ? 7.769 13.701 -8.271 1.00 73.88 102 GLY A O 1
ATOM 763 N N . ASP A 1 103 ? 8.477 11.828 -9.268 1.00 80.19 103 ASP A N 1
ATOM 764 C CA . ASP A 1 103 ? 8.285 12.285 -10.648 1.00 80.19 103 ASP A CA 1
ATOM 765 C C . ASP A 1 103 ? 7.067 11.577 -11.256 1.00 80.19 103 ASP A C 1
ATOM 767 O O . ASP A 1 103 ? 7.149 10.459 -11.778 1.00 80.19 103 ASP A O 1
ATOM 771 N N . ALA A 1 104 ? 5.914 12.244 -11.189 1.00 78.31 104 ALA A N 1
ATOM 772 C CA . ALA A 1 104 ? 4.652 11.708 -11.687 1.00 78.31 104 ALA A CA 1
ATOM 773 C C . ALA A 1 104 ? 4.673 11.400 -13.196 1.00 78.31 104 ALA A C 1
ATOM 775 O O . ALA A 1 104 ? 3.932 10.523 -13.642 1.00 78.31 104 ALA A O 1
ATOM 776 N N . GLU A 1 105 ? 5.491 12.093 -13.993 1.00 83.00 105 GLU A N 1
ATOM 777 C CA . GLU A 1 105 ? 5.589 11.831 -15.431 1.00 83.00 105 GLU A CA 1
ATOM 778 C C . GLU A 1 105 ? 6.320 10.512 -15.693 1.00 83.00 105 GLU A C 1
ATOM 780 O O . GLU A 1 105 ? 5.872 9.708 -16.514 1.00 83.00 105 GLU A O 1
ATOM 785 N N . SER A 1 106 ? 7.400 10.244 -14.952 1.00 84.94 106 SER A N 1
ATOM 786 C CA . SER A 1 106 ? 8.120 8.968 -15.042 1.00 84.94 106 SER A CA 1
ATOM 787 C C . SER A 1 106 ? 7.226 7.765 -14.716 1.00 84.94 106 SER A C 1
ATOM 789 O O . SER A 1 106 ? 7.252 6.755 -15.425 1.00 84.94 106 SER A O 1
ATOM 791 N N . VAL A 1 107 ? 6.379 7.906 -13.691 1.00 83.56 107 VAL A N 1
ATOM 792 C CA . VAL A 1 107 ? 5.435 6.873 -13.255 1.00 83.56 107 VAL A CA 1
ATOM 793 C C . VAL A 1 107 ? 4.375 6.640 -14.331 1.00 83.56 107 VAL A C 1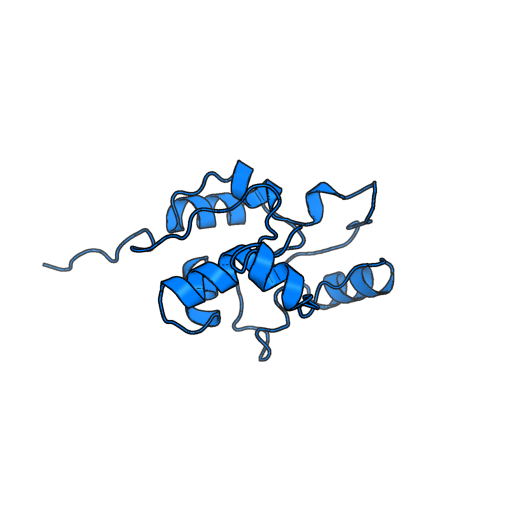
ATOM 795 O O . VAL A 1 107 ? 4.178 5.501 -14.745 1.00 83.56 107 VAL A O 1
ATOM 798 N N . ARG A 1 108 ? 3.740 7.704 -14.850 1.00 83.69 108 ARG A N 1
ATOM 799 C CA . ARG A 1 108 ? 2.726 7.594 -15.920 1.00 83.69 108 ARG A CA 1
ATOM 800 C C . ARG A 1 108 ? 3.289 6.994 -17.206 1.00 83.69 108 ARG A C 1
ATOM 802 O O . ARG A 1 108 ? 2.628 6.191 -17.856 1.00 83.69 108 ARG A O 1
ATOM 809 N N . ARG A 1 109 ? 4.511 7.377 -17.591 1.00 86.75 109 ARG A N 1
ATOM 810 C CA . ARG A 1 109 ? 5.167 6.841 -18.792 1.00 86.75 109 ARG A CA 1
ATOM 811 C C . ARG A 1 109 ? 5.429 5.343 -18.669 1.00 86.75 109 ARG A C 1
ATOM 813 O O . ARG A 1 109 ? 5.325 4.639 -19.669 1.00 86.75 109 ARG A O 1
ATOM 820 N N . THR A 1 110 ? 5.783 4.888 -17.470 1.00 87.00 110 THR A N 1
ATOM 821 C CA . THR A 1 110 ? 5.982 3.465 -17.186 1.00 87.00 110 THR A CA 1
ATOM 822 C C . THR A 1 110 ? 4.643 2.732 -17.197 1.00 87.00 110 THR A C 1
ATOM 824 O O . THR A 1 110 ? 4.505 1.762 -17.927 1.00 87.00 110 THR A O 1
ATOM 827 N N . GLU A 1 111 ? 3.623 3.249 -16.502 1.00 85.12 111 GLU A N 1
ATOM 828 C CA . GLU A 1 111 ? 2.270 2.666 -16.503 1.00 85.12 111 GLU A CA 1
ATOM 829 C C . GLU A 1 111 ? 1.741 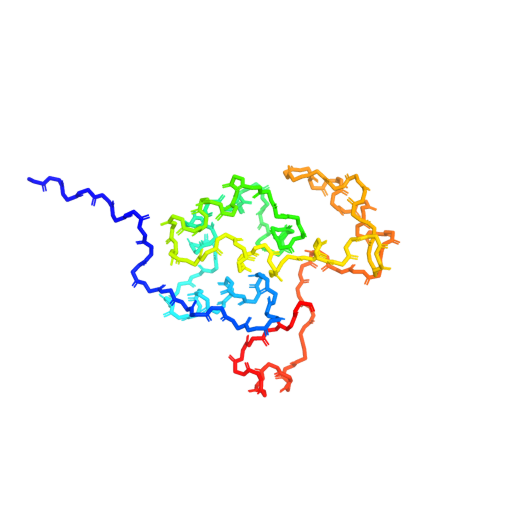2.442 -17.925 1.00 85.12 111 GLU A C 1
ATOM 831 O O . GLU A 1 111 ? 1.282 1.357 -18.250 1.00 85.12 111 GLU A O 1
ATOM 836 N N . GLY A 1 112 ? 1.870 3.437 -18.811 1.00 85.25 112 GLY A N 1
ATOM 837 C CA . GLY A 1 112 ? 1.374 3.343 -20.188 1.00 85.25 112 GLY A CA 1
ATOM 838 C C . GLY A 1 112 ? 2.086 2.315 -21.079 1.00 85.25 112 GLY A C 1
ATOM 839 O O . GLY A 1 112 ? 1.648 2.100 -22.208 1.00 85.25 112 GLY A O 1
ATOM 840 N N . ARG A 1 113 ? 3.187 1.712 -20.617 1.00 87.62 113 ARG A N 1
ATOM 841 C CA . ARG A 1 113 ? 3.931 0.660 -21.334 1.00 87.62 113 ARG A CA 1
ATOM 842 C C . ARG A 1 113 ? 3.683 -0.733 -20.768 1.00 87.62 113 ARG A C 1
ATOM 844 O O . ARG A 1 113 ? 3.950 -1.715 -21.453 1.00 87.62 113 ARG A O 1
ATOM 851 N N . GLU A 1 114 ? 3.170 -0.802 -19.550 1.00 86.62 114 GLU A N 1
ATOM 852 C CA . GLU A 1 114 ? 3.045 -2.022 -18.773 1.00 86.62 114 GLU A CA 1
ATOM 853 C C . GLU A 1 114 ? 1.569 -2.418 -18.631 1.00 86.62 114 GLU A C 1
ATOM 855 O O . GLU A 1 114 ? 0.659 -1.595 -18.725 1.00 86.62 114 GLU A O 1
ATOM 860 N N . TRP A 1 115 ? 1.303 -3.698 -18.377 1.00 83.12 115 TRP A N 1
ATOM 861 C CA . TRP A 1 115 ? -0.054 -4.187 -18.098 1.00 83.12 115 TRP A CA 1
ATOM 862 C C . TRP A 1 115 ? -0.401 -4.005 -16.617 1.00 83.12 115 TRP A C 1
ATOM 864 O O . TRP A 1 115 ? -0.739 -4.951 -15.908 1.00 83.12 115 TRP A O 1
ATOM 874 N N . VAL A 1 116 ? -0.287 -2.768 -16.140 1.00 79.25 116 VAL A N 1
ATOM 875 C CA . VAL A 1 116 ? -0.436 -2.402 -14.731 1.00 79.25 116 VAL A CA 1
ATOM 876 C C . VAL A 1 116 ? -1.164 -1.071 -14.603 1.00 79.25 116 VAL A C 1
ATOM 878 O O . VAL A 1 116 ? -1.155 -0.250 -15.515 1.00 79.25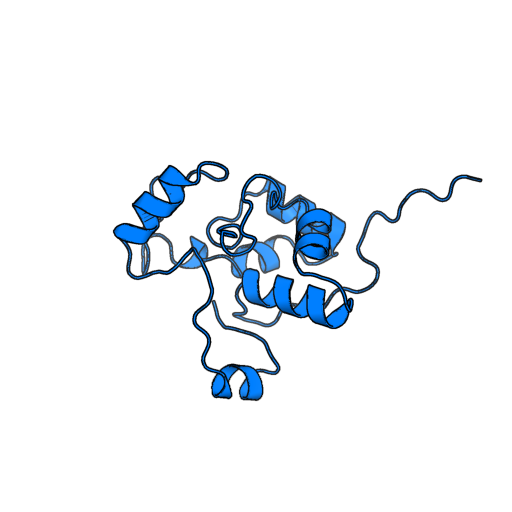 116 VAL A O 1
ATOM 881 N N . GLN A 1 117 ? -1.812 -0.861 -13.462 1.00 79.25 117 GLN A N 1
ATOM 882 C CA . GLN A 1 117 ? -2.443 0.407 -13.134 1.00 79.25 117 GLN A CA 1
ATOM 883 C C . GLN A 1 117 ? -1.853 0.925 -11.824 1.00 79.25 117 GLN A C 1
ATOM 885 O O . GLN A 1 117 ? -2.074 0.348 -10.762 1.00 79.25 117 GLN A O 1
ATOM 890 N N . PHE A 1 118 ? -1.074 1.998 -11.913 1.00 76.81 118 PHE A N 1
ATOM 891 C CA . PHE A 1 118 ? -0.459 2.667 -10.767 1.00 76.81 118 PHE A CA 1
ATOM 892 C C . PHE A 1 118 ? -1.385 3.728 -10.167 1.00 76.81 118 PHE A C 1
ATOM 894 O O . PHE A 1 118 ? -1.232 4.087 -8.999 1.00 76.81 118 PHE A O 1
ATOM 901 N N . PHE A 1 119 ? -2.336 4.237 -10.960 1.00 73.25 119 PHE A N 1
ATOM 902 C CA . PHE A 1 119 ? -3.266 5.289 -10.553 1.00 73.25 119 PHE A CA 1
ATOM 903 C C . PHE A 1 119 ? -4.691 4.741 -10.409 1.00 73.25 119 PHE A C 1
ATOM 905 O O . PHE A 1 119 ? -5.347 4.366 -11.388 1.00 73.25 119 PHE A O 1
ATOM 912 N N . GLY A 1 120 ? -5.193 4.769 -9.173 1.00 66.31 120 GLY A N 1
ATOM 913 C CA . GLY A 1 120 ? -6.497 4.230 -8.791 1.00 66.31 120 GLY A CA 1
ATOM 914 C C . GLY A 1 120 ? -6.546 2.698 -8.744 1.00 66.31 120 GLY A C 1
ATOM 915 O O . GLY A 1 120 ? -5.839 2.005 -9.468 1.00 66.31 120 GLY A O 1
ATOM 916 N N . SER A 1 121 ? -7.430 2.165 -7.902 1.00 65.00 121 SER A N 1
ATOM 917 C CA . SER A 1 121 ? -7.612 0.720 -7.738 1.00 65.00 121 SER A CA 1
ATOM 918 C C . SER A 1 121 ? -8.858 0.242 -8.481 1.00 65.00 121 SER A C 1
ATOM 920 O O . SER A 1 121 ? -9.950 0.784 -8.298 1.00 65.00 121 SER A O 1
ATOM 922 N N . ARG A 1 122 ? -8.721 -0.816 -9.285 1.00 75.12 122 ARG A N 1
ATOM 923 C CA . ARG A 1 122 ? -9.855 -1.637 -9.728 1.00 75.12 122 ARG A CA 1
ATOM 924 C C . ARG A 1 122 ? -9.904 -2.870 -8.840 1.00 75.12 122 ARG A C 1
ATOM 926 O O . ARG A 1 122 ? -9.052 -3.740 -8.952 1.00 75.12 122 ARG A O 1
ATOM 933 N N . ALA A 1 123 ? -10.894 -2.933 -7.958 1.00 81.94 123 ALA A N 1
ATOM 934 C CA . ALA A 1 123 ? -11.077 -4.064 -7.060 1.00 81.94 123 ALA A CA 1
ATOM 935 C C . ALA A 1 123 ? -12.385 -4.795 -7.368 1.00 81.94 123 ALA A C 1
ATOM 937 O O . ALA A 1 123 ? -13.400 -4.178 -7.693 1.00 81.94 123 ALA A O 1
ATOM 938 N N . CYS A 1 124 ? -12.372 -6.121 -7.237 1.00 89.06 124 CYS A N 1
ATOM 939 C CA . CYS A 1 124 ? -13.585 -6.930 -7.296 1.00 89.06 124 CYS A CA 1
ATOM 940 C C . CYS A 1 124 ? -14.290 -6.884 -5.928 1.00 89.06 124 CYS A C 1
ATOM 942 O O . CYS A 1 124 ? -13.720 -7.380 -4.950 1.00 89.06 124 CYS A O 1
ATOM 944 N N . PRO A 1 125 ? -15.536 -6.375 -5.827 1.00 90.00 125 PRO A N 1
ATOM 945 C CA . PRO A 1 125 ? -16.230 -6.267 -4.542 1.00 90.00 125 PRO A CA 1
ATOM 946 C C . PRO A 1 125 ? -16.413 -7.614 -3.835 1.00 90.00 125 PRO A C 1
ATOM 948 O O . PRO A 1 125 ? -16.251 -7.705 -2.623 1.00 90.00 125 PRO A O 1
ATOM 951 N N . LYS A 1 126 ? -16.696 -8.688 -4.586 1.00 93.56 126 LYS A N 1
ATOM 952 C CA . LYS A 1 126 ? -16.839 -10.038 -4.015 1.00 93.56 126 LYS A CA 1
ATOM 953 C C . LYS A 1 126 ? -15.524 -10.554 -3.435 1.00 93.56 126 LYS A C 1
ATOM 955 O O . LYS A 1 126 ? -15.530 -11.167 -2.373 1.00 93.56 126 LYS A O 1
ATOM 960 N N . CYS A 1 127 ? -14.410 -10.291 -4.116 1.00 90.94 127 CYS A N 1
ATOM 961 C CA . CYS A 1 127 ? -13.089 -10.677 -3.633 1.00 90.94 127 CYS A CA 1
ATOM 962 C C . CYS A 1 127 ? -12.721 -9.903 -2.369 1.00 90.94 127 CYS A C 1
ATOM 964 O O . CYS A 1 127 ? -12.266 -10.530 -1.426 1.00 90.94 127 CYS A O 1
ATOM 966 N N . LEU A 1 128 ? -13.001 -8.595 -2.311 1.00 90.50 128 LEU A N 1
ATOM 967 C CA . LEU A 1 128 ? -12.793 -7.801 -1.097 1.00 90.50 128 LEU A CA 1
ATOM 968 C C . LEU A 1 128 ? -13.607 -8.326 0.089 1.00 90.50 128 LEU A C 1
ATOM 970 O O . LEU A 1 128 ? -13.096 -8.371 1.200 1.00 90.50 128 LEU A O 1
ATOM 974 N N . VAL A 1 129 ? -14.85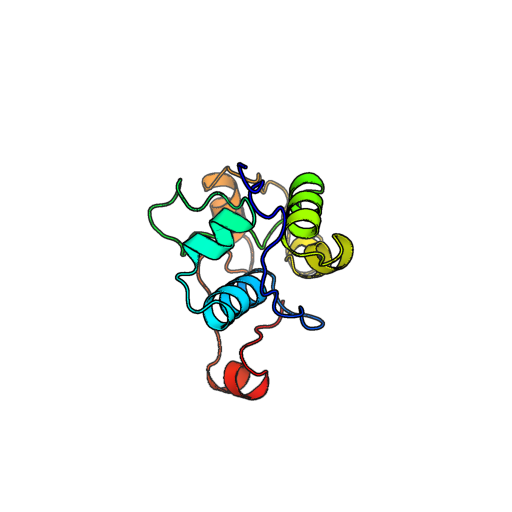4 -8.755 -0.121 1.00 91.88 129 VAL A N 1
ATOM 975 C CA . VAL A 1 129 ? -15.640 -9.385 0.953 1.00 91.88 129 VAL A CA 1
ATOM 976 C C . VAL A 1 129 ? -14.988 -10.695 1.402 1.00 91.88 129 VAL A C 1
ATOM 978 O O . VAL A 1 129 ? -14.819 -10.916 2.598 1.00 91.88 129 VAL A O 1
ATOM 981 N N . ALA A 1 130 ? -14.582 -11.545 0.456 1.00 92.31 130 ALA A N 1
ATOM 982 C CA . ALA A 1 130 ? -13.950 -12.830 0.756 1.00 92.31 130 ALA A CA 1
ATOM 983 C C . ALA A 1 130 ? -12.582 -12.688 1.446 1.00 92.31 130 ALA A C 1
ATOM 985 O O . ALA A 1 130 ? -12.198 -13.550 2.233 1.00 92.31 130 ALA A O 1
ATOM 986 N N . SER A 1 131 ? -11.858 -11.605 1.169 1.00 90.44 131 SER A N 1
ATOM 987 C CA . SER A 1 131 ? -10.540 -11.319 1.726 1.00 90.44 131 SER A CA 1
ATOM 988 C C . SER A 1 131 ? -10.578 -10.346 2.902 1.00 90.44 131 SER A C 1
ATOM 990 O O . SER A 1 131 ? -9.527 -9.819 3.253 1.00 90.44 131 SER A O 1
ATOM 992 N N . ASP A 1 132 ? -11.750 -10.070 3.492 1.00 89.81 132 ASP A N 1
ATOM 993 C CA . ASP A 1 132 ? -11.955 -9.104 4.587 1.00 89.81 132 ASP A CA 1
ATOM 994 C C . ASP A 1 132 ? -11.248 -7.756 4.327 1.00 89.81 132 ASP A C 1
ATOM 996 O O . ASP A 1 132 ? -10.440 -7.255 5.120 1.00 89.81 132 ASP A O 1
ATOM 1000 N N . GLY A 1 133 ? -11.486 -7.221 3.132 1.00 90.31 133 GLY A N 1
ATOM 1001 C CA . GLY A 1 133 ? -11.016 -5.923 2.664 1.00 90.31 133 GLY A CA 1
ATOM 1002 C C . GLY A 1 133 ? -9.574 -5.878 2.164 1.00 90.31 133 GLY A C 1
ATOM 1003 O O . GLY A 1 133 ? -9.143 -4.803 1.769 1.00 90.31 133 GLY A O 1
ATOM 1004 N N . ALA A 1 134 ? -8.823 -6.984 2.177 1.00 93.38 134 ALA A N 1
ATOM 1005 C CA . ALA A 1 134 ? -7.433 -6.987 1.718 1.00 93.38 134 ALA A CA 1
ATOM 1006 C C . ALA A 1 134 ? -7.328 -7.288 0.218 1.00 93.38 134 ALA A C 1
ATOM 1008 O O . ALA A 1 134 ? 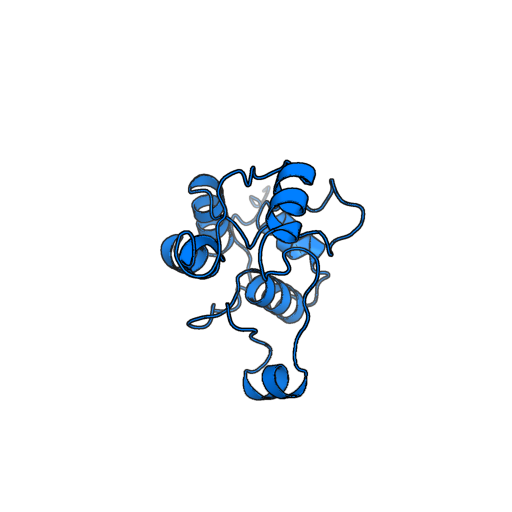-7.762 -8.345 -0.243 1.00 93.38 134 ALA A O 1
ATOM 1009 N N . TRP A 1 135 ? -6.746 -6.377 -0.552 1.00 92.12 135 TRP A N 1
ATOM 1010 C CA . TRP A 1 135 ? -6.513 -6.562 -1.979 1.00 92.12 135 TRP A CA 1
ATOM 1011 C C . TRP A 1 135 ? -5.107 -7.120 -2.240 1.00 92.12 135 TRP A C 1
ATOM 1013 O O . TRP A 1 135 ? -4.139 -6.565 -1.703 1.00 92.12 135 TRP A O 1
ATOM 1023 N N . PRO A 1 136 ? -4.979 -8.194 -3.044 1.00 91.06 136 PRO A N 1
ATOM 1024 C CA . PRO A 1 136 ? -3.686 -8.789 -3.348 1.00 91.06 136 PRO A CA 1
ATOM 1025 C C . PRO A 1 136 ? -2.773 -7.823 -4.107 1.00 91.06 136 PRO A C 1
ATOM 1027 O O . PRO A 1 136 ? -3.249 -6.919 -4.800 1.00 91.06 136 PRO A O 1
ATOM 1030 N N . LEU A 1 137 ? -1.469 -8.031 -3.936 1.00 90.75 137 LEU A N 1
ATOM 1031 C CA . LEU A 1 137 ? -0.412 -7.445 -4.753 1.00 90.75 137 LEU A CA 1
ATOM 1032 C C . LEU A 1 137 ? -0.331 -8.113 -6.129 1.00 90.75 137 LEU A C 1
ATOM 1034 O O . LEU A 1 137 ? -0.451 -9.359 -6.184 1.00 90.75 137 LEU A O 1
#

Secondary structure (DSSP, 8-state):
--PPPPSS-S--PPPPTTB-HHHHHHHHHHHHTS-HHHHHHHTT---SSSS-GGG-GGGT---HHHHHHHHHHH---HHHHHHTSGGGGBTTTB--TT--TT-HHHHHHHHTTTT---SS----HHHHHHTTTPPB-

Foldseek 3Di:
DPPPDDQADPDQDDDDDQFALVLRLVVVCVVVVHDSVVSCVLLVHPCPVDPDNLLCLVQAAQDPVSLVSNCRHHVPHSVVSRSNHNCVCDPHQAPLPQDDPPDSVSVVVRCVVHPDDSGHDDDDPVVCVVVVRTDGD

Organism: NCBI:txid1848320

Sequence (137 aa):
MTVGLPRRLALVAEPRAGESFASWVDRMAVRNGCPLWMIAEALGLDVRTSSDVRSLAYGVVATPERCRAIEAATGVRAEIVRGMHLEVFDGSAVNLSGVRMGDAESVRRTEGREWVQFFGSRACPKCLVASDGAWPL

pLDDT: mean 84.52, std 13.54, range [39.75, 97.38]

InterPro domains:
  IPR009492 TniQ [PF06527] (13-133)